Protein AF-A0A6P0XEG7-F1 (afdb_monomer_lite)

Foldseek 3Di:
DCCVPPPCPAPCVQVVVVVVCVVVVVDAAQDWDWGWDAHPPRDIDIDIDGDHHDDDDDDDDDPVVVVVVPDDD

Radius of gyration: 16.78 Å; chains: 1; bounding box: 52×19×34 Å

Sequence (73 aa):
DLFPQYGNISVVSAIAALYHAAEQKKIQKDDLVMIYSHGFSGSSIASIMRWGDVELGLPPATSRGLVEDTKPV

pLDDT: mean 86.98, std 13.15, range [47.41, 98.12]

Structure (mmCIF, N/CA/C/O backbone):
data_AF-A0A6P0XEG7-F1
#
_entry.id   AF-A0A6P0XEG7-F1
#
loop_
_atom_site.group_PDB
_atom_site.id
_atom_site.type_symbol
_atom_site.label_atom_id
_atom_site.label_alt_id
_atom_site.label_comp_id
_atom_site.label_asym_id
_atom_site.label_entity_id
_atom_site.label_seq_id
_atom_site.pdbx_PDB_ins_code
_atom_site.Cartn_x
_atom_site.Cartn_y
_atom_site.Cartn_z
_atom_site.occupancy
_atom_site.B_iso_or_equiv
_atom_site.auth_seq_id
_atom_site.auth_comp_id
_atom_site.auth_asym_id
_atom_site.auth_atom_id
_atom_site.pdbx_PDB_model_num
ATOM 1 N N . ASP A 1 1 ? -0.447 12.793 -3.151 1.00 71.88 1 ASP A N 1
ATOM 2 C CA . ASP A 1 1 ? -0.187 12.488 -4.563 1.00 71.88 1 ASP A CA 1
ATOM 3 C C . ASP A 1 1 ? 1.187 11.831 -4.654 1.00 71.88 1 ASP A C 1
ATOM 5 O O . ASP A 1 1 ? 2.125 12.391 -4.100 1.00 71.88 1 ASP A O 1
ATOM 9 N N . LEU A 1 2 ? 1.274 10.619 -5.216 1.00 87.94 2 LEU A N 1
ATOM 10 C CA . LEU A 1 2 ? 2.514 9.824 -5.327 1.00 87.94 2 LEU A CA 1
ATOM 11 C C . LEU A 1 2 ? 3.090 9.810 -6.746 1.00 87.94 2 LEU A C 1
ATOM 13 O O . LEU A 1 2 ? 4.248 9.436 -6.935 1.00 87.94 2 LEU A O 1
ATOM 17 N N . PHE A 1 3 ? 2.309 10.229 -7.743 1.00 87.25 3 PHE A N 1
ATOM 18 C CA . PHE A 1 3 ? 2.732 10.180 -9.138 1.00 87.25 3 PHE A CA 1
ATOM 19 C C . PHE A 1 3 ? 4.004 11.005 -9.413 1.00 87.25 3 PHE A C 1
ATOM 21 O O . PHE A 1 3 ? 4.869 10.498 -1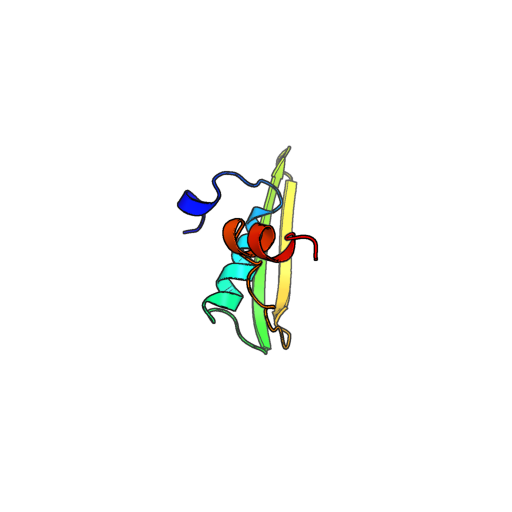0.124 1.00 87.25 3 PHE A O 1
ATOM 28 N N . PRO A 1 4 ? 4.217 12.193 -8.805 1.00 92.81 4 PRO A N 1
ATOM 29 C CA . PRO A 1 4 ? 5.469 12.934 -8.979 1.00 92.81 4 PRO A CA 1
ATOM 30 C C . PRO A 1 4 ? 6.726 12.206 -8.477 1.00 92.81 4 PRO A C 1
ATOM 32 O O . PRO A 1 4 ? 7.817 12.513 -8.943 1.00 92.81 4 PRO A O 1
ATOM 35 N N . GLN A 1 5 ? 6.597 11.270 -7.529 1.00 90.56 5 GLN A N 1
ATOM 36 C CA . GLN A 1 5 ? 7.740 10.552 -6.948 1.00 90.56 5 GLN A CA 1
ATOM 37 C C . GLN A 1 5 ? 8.070 9.265 -7.711 1.00 90.56 5 GLN A C 1
ATOM 39 O O . GLN A 1 5 ? 9.240 8.925 -7.860 1.00 90.56 5 GLN A O 1
ATOM 44 N N . TYR A 1 6 ? 7.047 8.558 -8.199 1.00 91.12 6 TYR A N 1
ATOM 45 C CA . TYR A 1 6 ? 7.200 7.221 -8.784 1.00 91.12 6 TYR A CA 1
ATOM 46 C C . TYR A 1 6 ? 6.941 7.157 -10.292 1.00 91.12 6 TYR A C 1
ATOM 48 O O . TYR A 1 6 ? 7.383 6.218 -10.951 1.00 91.12 6 TYR A O 1
ATOM 56 N N . GLY A 1 7 ? 6.209 8.118 -10.858 1.00 92.25 7 GLY A N 1
ATOM 57 C CA . GLY A 1 7 ? 5.650 7.990 -12.201 1.00 92.25 7 GLY A CA 1
ATOM 58 C C . GLY A 1 7 ? 4.673 6.812 -12.313 1.00 92.25 7 GLY A C 1
ATOM 59 O O . GLY A 1 7 ? 4.036 6.401 -11.340 1.00 92.25 7 GLY A O 1
ATOM 60 N N . ASN A 1 8 ? 4.534 6.258 -13.521 1.00 89.81 8 ASN A N 1
ATOM 61 C CA . ASN A 1 8 ? 3.692 5.086 -13.750 1.00 89.81 8 ASN A CA 1
ATOM 62 C C . ASN A 1 8 ? 4.439 3.791 -13.385 1.00 89.81 8 ASN A C 1
ATOM 64 O O . ASN A 1 8 ? 5.194 3.255 -14.192 1.00 89.81 8 ASN A O 1
ATOM 68 N N . ILE A 1 9 ? 4.165 3.269 -12.188 1.00 92.44 9 ILE A N 1
ATOM 69 C CA . ILE A 1 9 ? 4.674 1.976 -11.692 1.00 92.44 9 ILE A CA 1
ATOM 70 C C . ILE A 1 9 ? 3.670 0.819 -11.866 1.00 92.44 9 ILE A C 1
ATOM 72 O O . ILE A 1 9 ? 3.795 -0.227 -11.226 1.00 92.44 9 ILE A O 1
ATOM 76 N N . SER A 1 10 ? 2.673 0.986 -12.745 1.00 89.06 10 SER A N 1
ATOM 77 C CA . SER A 1 10 ? 1.689 -0.037 -13.124 1.00 89.06 10 SER A CA 1
ATOM 78 C C . SER A 1 10 ? 1.041 -0.709 -11.897 1.00 89.06 10 SER A C 1
ATOM 80 O O . SER A 1 10 ? 0.538 -0.024 -11.002 1.00 89.06 10 SER A O 1
ATOM 82 N N . VAL A 1 11 ? 1.074 -2.041 -11.828 1.00 86.00 11 VAL A N 1
ATOM 83 C CA . VAL A 1 11 ? 0.482 -2.871 -10.765 1.00 86.00 11 VAL A CA 1
ATOM 84 C C . VAL A 1 11 ? 1.012 -2.569 -9.357 1.00 86.00 11 VAL A C 1
ATOM 86 O O . VAL A 1 11 ? 0.345 -2.894 -8.379 1.00 86.00 11 VAL A O 1
ATOM 89 N N . VAL A 1 12 ? 2.176 -1.923 -9.228 1.00 91.88 12 VAL A N 1
ATOM 90 C CA . VAL A 1 12 ? 2.793 -1.603 -7.927 1.00 91.88 12 VAL A CA 1
ATOM 91 C C . VAL A 1 12 ? 2.203 -0.327 -7.310 1.00 91.88 12 VAL A C 1
ATOM 93 O O . VAL A 1 12 ? 2.360 -0.086 -6.115 1.00 91.88 12 VAL A O 1
ATOM 96 N N . SER A 1 13 ? 1.468 0.474 -8.090 1.00 91.56 13 SER A N 1
ATOM 97 C CA . SER A 1 13 ? 0.903 1.763 -7.655 1.00 91.56 13 SER A CA 1
ATOM 98 C C . SER A 1 13 ? 0.053 1.664 -6.385 1.00 91.56 13 SER A C 1
ATOM 100 O O . SER A 1 13 ? 0.218 2.467 -5.467 1.00 91.56 13 SER A O 1
ATOM 102 N N . ALA A 1 14 ? -0.803 0.646 -6.290 1.00 92.50 14 ALA A N 1
ATOM 103 C CA . ALA A 1 14 ? -1.637 0.421 -5.115 1.00 92.50 14 ALA A CA 1
ATOM 104 C C . ALA A 1 14 ? -0.827 0.051 -3.869 1.00 92.50 14 ALA A C 1
ATOM 106 O O . ALA A 1 14 ? -1.114 0.548 -2.783 1.00 92.50 14 ALA A O 1
ATOM 107 N N . ILE A 1 15 ? 0.215 -0.769 -4.028 1.00 92.62 15 ILE A N 1
ATOM 108 C CA . ILE A 1 15 ? 1.088 -1.177 -2.921 1.00 92.62 15 ILE A CA 1
ATOM 109 C C . ILE A 1 15 ? 1.902 0.013 -2.408 1.00 92.62 15 ILE A C 1
ATOM 111 O O . ILE A 1 15 ? 1.982 0.218 -1.199 1.00 92.62 15 ILE A O 1
ATOM 115 N N . ALA A 1 16 ? 2.431 0.849 -3.305 1.00 94.00 16 ALA A N 1
ATOM 116 C CA . ALA A 1 16 ? 3.103 2.088 -2.918 1.00 94.00 16 ALA A CA 1
ATOM 117 C C . ALA A 1 16 ? 2.149 3.039 -2.171 1.00 94.00 16 ALA A C 1
ATOM 119 O O . ALA A 1 16 ? 2.522 3.625 -1.155 1.00 94.00 16 ALA A O 1
ATOM 120 N N . ALA A 1 17 ? 0.894 3.150 -2.618 1.00 93.19 17 ALA A N 1
ATOM 121 C CA . ALA A 1 17 ? -0.119 3.943 -1.926 1.00 93.19 17 ALA A CA 1
ATOM 122 C C . ALA A 1 17 ? -0.400 3.437 -0.503 1.00 93.19 17 ALA A C 1
ATOM 124 O O . ALA A 1 17 ? -0.453 4.250 0.420 1.00 93.19 17 ALA A O 1
ATOM 125 N N . LEU A 1 18 ? -0.523 2.120 -0.310 1.00 94.12 18 LEU A N 1
ATOM 126 C CA . LEU A 1 18 ? -0.674 1.507 1.016 1.00 94.12 18 LEU A CA 1
ATOM 127 C C . LEU A 1 18 ? 0.530 1.770 1.915 1.00 94.12 18 LEU A C 1
ATOM 129 O O . LEU A 1 18 ? 0.347 2.183 3.058 1.00 94.12 18 LEU A O 1
ATOM 133 N N . TYR A 1 19 ? 1.744 1.574 1.391 1.00 94.44 19 TYR A N 1
ATOM 134 C CA . TYR A 1 19 ? 2.979 1.841 2.125 1.00 94.44 19 TYR A CA 1
ATOM 135 C C . TYR A 1 19 ? 2.995 3.280 2.651 1.00 94.44 19 TYR A C 1
ATOM 137 O O . TYR A 1 19 ? 3.129 3.495 3.853 1.00 94.44 19 TYR A O 1
ATOM 145 N N . HIS A 1 20 ? 2.758 4.269 1.786 1.00 94.19 20 HIS A N 1
ATOM 146 C CA . HIS A 1 20 ? 2.768 5.669 2.211 1.00 94.19 20 HIS A CA 1
ATOM 147 C C . HIS A 1 20 ? 1.579 6.050 3.091 1.00 94.19 20 HIS A C 1
ATOM 149 O O . HIS A 1 20 ? 1.701 6.951 3.919 1.00 94.19 20 HIS A O 1
ATOM 155 N N . ALA A 1 21 ? 0.426 5.395 2.941 1.00 94.88 21 ALA A N 1
ATOM 156 C CA . ALA A 1 21 ? -0.692 5.593 3.855 1.00 94.88 21 ALA A CA 1
ATOM 157 C C . ALA A 1 21 ? -0.333 5.123 5.274 1.00 94.88 21 ALA A C 1
ATOM 159 O O . ALA A 1 21 ? -0.610 5.848 6.232 1.00 94.88 21 ALA A O 1
ATOM 160 N N . ALA A 1 22 ? 0.325 3.967 5.404 1.00 95.19 22 ALA A N 1
ATOM 161 C CA . ALA A 1 22 ? 0.814 3.457 6.683 1.00 95.19 22 ALA A CA 1
ATOM 162 C C . ALA A 1 22 ? 1.951 4.331 7.248 1.00 95.19 22 ALA A C 1
ATOM 164 O O . ALA A 1 22 ? 1.893 4.742 8.405 1.00 95.19 22 ALA A O 1
ATOM 165 N N . GLU A 1 23 ? 2.931 4.705 6.420 1.00 94.56 23 GLU A N 1
ATOM 166 C CA . GLU A 1 23 ? 4.064 5.570 6.794 1.00 94.56 23 GLU A CA 1
ATOM 167 C C . GLU A 1 23 ? 3.593 6.930 7.327 1.00 94.56 23 GLU A C 1
ATOM 169 O O . GLU A 1 23 ? 4.081 7.425 8.342 1.00 94.56 23 GLU A O 1
ATOM 174 N N . GLN A 1 24 ? 2.585 7.518 6.677 1.00 94.50 24 GLN A N 1
ATOM 175 C CA . GLN A 1 24 ? 1.998 8.803 7.064 1.00 94.50 24 GLN A CA 1
ATOM 176 C C . GLN A 1 24 ? 0.923 8.667 8.155 1.00 94.50 24 GLN A C 1
ATOM 178 O O . GLN A 1 24 ? 0.268 9.659 8.477 1.00 94.50 24 GLN A O 1
ATOM 183 N N . LYS A 1 25 ? 0.717 7.462 8.710 1.00 94.31 25 LYS A N 1
ATOM 184 C CA . LYS A 1 25 ? -0.291 7.147 9.741 1.00 94.31 25 LYS A CA 1
ATOM 185 C C . LYS A 1 25 ? -1.725 7.537 9.359 1.00 94.31 25 LYS A C 1
ATOM 187 O O . LYS A 1 25 ? -2.535 7.864 10.228 1.00 94.31 25 LYS A O 1
ATOM 192 N N . LYS A 1 26 ? -2.031 7.519 8.058 1.00 96.06 26 LYS A N 1
ATOM 193 C CA . LYS A 1 26 ? -3.369 7.792 7.500 1.00 96.06 26 LYS A CA 1
ATOM 194 C C . LYS A 1 26 ? -4.320 6.610 7.630 1.00 96.06 26 LYS A C 1
ATOM 196 O O . LYS A 1 26 ? -5.524 6.810 7.555 1.00 96.06 26 LYS A O 1
ATOM 201 N N . ILE A 1 27 ? -3.761 5.414 7.767 1.00 96.88 27 ILE A N 1
ATOM 202 C CA . ILE A 1 27 ? -4.473 4.189 8.114 1.00 96.88 27 ILE A CA 1
ATOM 203 C C . ILE A 1 27 ? -3.860 3.636 9.395 1.00 96.88 27 ILE A C 1
ATOM 205 O O . ILE A 1 27 ? -2.643 3.719 9.595 1.00 96.88 27 ILE A O 1
ATOM 209 N N . GLN A 1 28 ? -4.704 3.118 10.271 1.00 96.31 28 GLN A N 1
ATOM 210 C CA . GLN A 1 28 ? -4.347 2.590 11.579 1.00 96.31 28 GLN A CA 1
ATOM 211 C C . GLN A 1 28 ? -5.057 1.258 11.816 1.00 96.31 28 GLN A C 1
ATOM 213 O O . GLN A 1 28 ? -5.913 0.835 11.037 1.00 96.31 28 GLN A O 1
ATOM 218 N N . LYS A 1 29 ? -4.646 0.556 12.875 1.00 97.81 29 LYS A N 1
ATOM 219 C CA . LYS A 1 29 ? -5.242 -0.720 13.278 1.00 97.81 29 LYS A CA 1
ATOM 220 C C . LYS A 1 29 ? -6.770 -0.598 13.326 1.00 97.81 29 LYS A C 1
ATOM 222 O O . LYS A 1 29 ? -7.298 0.361 13.880 1.00 97.81 29 LYS A O 1
ATOM 227 N N . ASP A 1 30 ? -7.443 -1.591 12.756 1.00 97.88 30 ASP A N 1
ATOM 228 C CA . ASP A 1 30 ? -8.898 -1.737 12.663 1.00 97.88 30 ASP A CA 1
ATOM 229 C C . ASP A 1 30 ? -9.634 -0.824 11.669 1.00 97.88 30 ASP A C 1
ATOM 231 O O . ASP A 1 30 ? -10.842 -1.023 11.471 1.00 97.88 30 ASP A O 1
ATOM 235 N N . ASP A 1 31 ? -8.931 0.070 10.963 1.00 98.06 31 ASP A N 1
ATOM 236 C CA . ASP A 1 31 ? -9.514 0.855 9.872 1.00 98.06 31 ASP A CA 1
ATOM 237 C C . ASP A 1 31 ? -10.033 -0.043 8.740 1.00 98.06 31 ASP A C 1
ATOM 239 O O . ASP A 1 31 ? -9.453 -1.081 8.409 1.00 98.06 31 ASP A O 1
ATOM 243 N N . LEU A 1 32 ? -11.124 0.373 8.095 1.00 98.12 32 LEU A N 1
ATOM 244 C CA . LEU A 1 32 ? -11.579 -0.241 6.849 1.00 98.12 32 LEU A CA 1
ATOM 245 C C . LEU A 1 32 ? -10.862 0.412 5.671 1.00 98.12 32 LEU A C 1
ATOM 247 O O . LEU A 1 32 ? -11.076 1.586 5.369 1.00 98.12 32 LEU A O 1
ATOM 251 N N . VAL A 1 33 ? -10.037 -0.372 4.982 1.00 97.50 33 VAL A N 1
ATOM 252 C CA . VAL A 1 33 ? -9.215 0.094 3.864 1.00 97.50 33 VAL A CA 1
ATOM 253 C C . VAL A 1 33 ? -9.738 -0.508 2.570 1.00 97.50 33 VAL A C 1
ATOM 255 O O . VAL A 1 33 ? -9.845 -1.729 2.441 1.00 97.50 33 VAL A O 1
ATOM 258 N N . MET A 1 34 ? -10.038 0.355 1.597 1.00 96.69 34 MET A N 1
ATOM 259 C CA . MET A 1 34 ? -10.341 -0.047 0.227 1.00 96.69 34 MET A CA 1
ATOM 260 C C . MET A 1 34 ? -9.101 0.122 -0.646 1.00 96.69 34 MET A C 1
ATOM 262 O O . MET A 1 34 ? -8.565 1.222 -0.779 1.00 96.69 34 MET A O 1
ATOM 266 N N . ILE A 1 35 ? -8.695 -0.960 -1.297 1.00 94.88 35 ILE A N 1
ATOM 267 C CA . ILE A 1 35 ? -7.738 -0.929 -2.395 1.00 94.88 35 ILE A CA 1
ATOM 268 C C . ILE A 1 35 ? -8.532 -0.990 -3.687 1.00 94.88 35 ILE A C 1
ATOM 270 O O . ILE A 1 35 ? -9.286 -1.936 -3.908 1.00 94.88 35 ILE A O 1
ATOM 274 N N . TYR A 1 36 ? -8.331 -0.003 -4.552 1.00 92.62 36 TYR A N 1
ATOM 275 C CA . TYR A 1 36 ? -8.871 -0.003 -5.902 1.00 92.62 36 TYR A CA 1
ATOM 276 C C . TYR A 1 36 ? -7.736 0.116 -6.909 1.00 92.62 36 TYR A C 1
ATOM 278 O O . TYR A 1 36 ? -6.805 0.906 -6.733 1.00 92.62 36 TYR A O 1
ATOM 286 N N . SER A 1 37 ? -7.789 -0.683 -7.967 1.00 90.56 37 SER A N 1
ATOM 287 C CA . SER A 1 37 ? -6.823 -0.619 -9.059 1.00 90.56 37 SER A CA 1
ATOM 288 C C . SER A 1 37 ? -7.474 -0.996 -10.374 1.00 90.56 37 SER A C 1
ATOM 290 O O . SER A 1 37 ? -8.389 -1.817 -10.427 1.00 90.56 37 SER A O 1
ATOM 292 N N . HIS A 1 38 ? -6.961 -0.421 -11.452 1.00 89.81 38 HIS A N 1
ATOM 293 C CA . HIS A 1 38 ? -7.300 -0.819 -12.806 1.00 89.81 38 HIS A CA 1
ATOM 294 C C . HIS A 1 38 ? -6.020 -1.221 -13.536 1.00 89.81 38 HIS A C 1
ATOM 296 O O . HIS A 1 38 ? -4.947 -0.667 -13.300 1.00 89.81 38 HIS A O 1
ATOM 302 N N . GLY A 1 39 ? -6.136 -2.222 -14.393 1.00 86.12 39 GLY A N 1
ATOM 303 C CA . GLY A 1 39 ? -5.040 -2.797 -15.149 1.00 86.12 39 GLY A CA 1
ATOM 304 C C . GLY A 1 39 ? -5.215 -2.612 -16.648 1.00 86.12 39 GLY A C 1
ATOM 305 O O . GLY A 1 39 ? -6.023 -1.817 -17.135 1.00 86.12 39 GLY A O 1
ATOM 306 N N . PHE A 1 40 ? -4.428 -3.389 -17.385 1.00 84.44 40 PHE A N 1
ATOM 307 C CA . PHE A 1 40 ? -4.530 -3.480 -18.833 1.00 84.44 40 PHE A CA 1
ATOM 308 C C . PHE A 1 40 ? -5.844 -4.163 -19.259 1.00 84.44 40 PHE 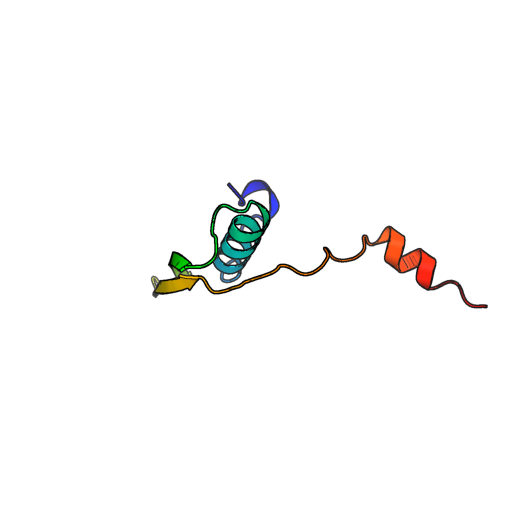A C 1
ATOM 310 O O . PHE A 1 40 ? -6.496 -4.841 -18.462 1.00 84.44 40 PHE A O 1
ATOM 317 N N . SER A 1 41 ? -6.241 -3.940 -20.516 1.00 87.44 41 SER A N 1
ATOM 318 C CA . SER A 1 41 ? -7.454 -4.494 -21.144 1.00 87.44 41 SER A CA 1
ATOM 319 C C . SER A 1 41 ? -8.773 -4.221 -20.404 1.00 87.44 41 SER A C 1
ATOM 321 O O . SER A 1 41 ? -9.699 -5.022 -20.490 1.00 87.44 41 SER A O 1
ATOM 323 N N . GLY A 1 42 ? -8.866 -3.114 -19.660 1.00 85.81 42 GLY A N 1
ATOM 324 C CA . GLY A 1 42 ? -10.086 -2.741 -18.931 1.00 85.81 42 GLY A CA 1
ATOM 325 C C . GLY A 1 42 ? -10.363 -3.583 -17.682 1.00 85.81 42 GLY A C 1
ATOM 326 O O . GLY A 1 42 ? -11.455 -3.505 -17.126 1.00 85.81 42 GLY A O 1
ATOM 327 N N . SER A 1 43 ? -9.389 -4.375 -17.230 1.00 90.62 43 SER A N 1
ATOM 328 C CA . SER A 1 43 ? -9.513 -5.157 -15.999 1.00 90.62 43 SER A CA 1
ATOM 329 C C . SER A 1 43 ? -9.450 -4.239 -14.780 1.00 90.62 43 SER A C 1
ATOM 331 O O . SER A 1 43 ? -8.649 -3.305 -14.749 1.00 90.62 43 SER A O 1
ATOM 333 N N . SER A 1 44 ? -10.243 -4.510 -13.749 1.00 92.81 44 SER A N 1
ATOM 334 C CA . SER A 1 44 ? -10.191 -3.777 -12.483 1.00 92.81 44 SER A CA 1
ATOM 335 C C . SER A 1 44 ? -10.338 -4.715 -11.295 1.00 92.81 44 SER A C 1
ATOM 337 O O . SER A 1 44 ? -10.849 -5.829 -11.411 1.00 92.81 44 SER A O 1
ATOM 339 N N . ILE A 1 45 ? -9.842 -4.263 -10.150 1.00 93.38 45 ILE A N 1
ATOM 340 C CA . ILE A 1 45 ? -9.954 -4.967 -8.882 1.00 93.38 45 ILE A CA 1
ATOM 341 C C . ILE A 1 45 ? -10.293 -3.972 -7.778 1.00 93.38 45 ILE A C 1
ATOM 343 O O . ILE A 1 45 ? -9.759 -2.861 -7.721 1.00 93.38 45 ILE A O 1
ATOM 347 N N . ALA A 1 46 ? -11.184 -4.398 -6.892 1.00 95.44 46 ALA A N 1
ATOM 348 C CA . ALA A 1 46 ? -11.480 -3.728 -5.642 1.00 95.44 46 ALA A CA 1
ATOM 349 C C . ALA A 1 46 ? -11.381 -4.758 -4.517 1.00 95.44 46 ALA A C 1
ATOM 351 O O . ALA A 1 46 ? -11.926 -5.856 -4.628 1.00 95.44 46 ALA A O 1
ATOM 352 N N . SER A 1 47 ? -10.679 -4.409 -3.447 1.00 95.50 47 SER A N 1
ATOM 353 C CA . SER A 1 47 ? -10.574 -5.228 -2.244 1.00 95.50 47 SER A CA 1
ATOM 354 C C . SER A 1 47 ? -10.807 -4.358 -1.022 1.00 95.50 47 SER A C 1
ATOM 356 O O . SER A 1 47 ? -10.310 -3.235 -0.955 1.00 95.50 47 SER A O 1
ATOM 358 N N . ILE A 1 48 ? -11.573 -4.876 -0.068 1.00 97.19 48 ILE A N 1
ATOM 359 C CA . ILE A 1 48 ? -11.814 -4.232 1.219 1.00 97.19 48 ILE A CA 1
ATOM 360 C C . ILE A 1 48 ? -11.233 -5.142 2.287 1.00 97.19 48 ILE A C 1
ATOM 362 O O . ILE A 1 48 ? -11.507 -6.342 2.303 1.00 97.19 48 ILE A O 1
ATOM 366 N N . MET A 1 49 ? -10.454 -4.566 3.192 1.00 96.38 49 MET A N 1
ATOM 367 C CA . MET A 1 49 ? -9.916 -5.285 4.337 1.00 96.38 49 MET A CA 1
ATOM 368 C C . MET A 1 49 ? -10.055 -4.464 5.611 1.00 96.38 49 MET A C 1
ATOM 370 O O . MET A 1 49 ? -10.092 -3.233 5.574 1.00 96.38 49 MET A O 1
ATOM 374 N N . ARG A 1 50 ? -10.081 -5.165 6.745 1.00 98.00 50 ARG A N 1
ATOM 375 C CA . ARG A 1 50 ? -9.758 -4.553 8.030 1.00 98.00 50 ARG A CA 1
ATOM 376 C C . ARG A 1 50 ? -8.242 -4.466 8.139 1.00 98.00 50 ARG A C 1
ATOM 378 O O . A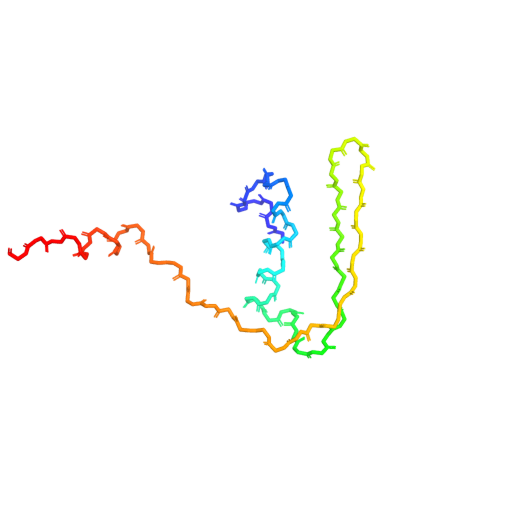RG A 1 50 ? -7.567 -5.487 8.000 1.00 98.00 50 ARG A O 1
ATOM 385 N N . TRP A 1 51 ? -7.723 -3.267 8.362 1.00 97.12 51 TRP A N 1
ATOM 386 C CA . TRP A 1 51 ? -6.297 -3.050 8.525 1.00 97.12 51 TRP A CA 1
ATOM 387 C C . TRP A 1 51 ? -5.817 -3.691 9.823 1.00 97.12 51 TRP A C 1
ATOM 389 O O . TRP A 1 51 ? -6.391 -3.481 10.892 1.00 97.12 51 TRP A O 1
ATOM 399 N N . GLY A 1 52 ? -4.792 -4.528 9.709 1.00 96.38 52 GLY A N 1
ATOM 400 C CA . GLY A 1 52 ? -4.224 -5.229 10.849 1.00 96.38 52 GLY A CA 1
ATOM 401 C C . GLY A 1 52 ? -3.313 -4.343 11.693 1.00 96.38 52 GLY A C 1
ATOM 402 O O . GLY A 1 52 ? -3.208 -3.132 11.508 1.00 96.38 52 GLY A O 1
ATOM 403 N N . ASP A 1 53 ? -2.606 -4.996 12.608 1.00 96.06 53 ASP A N 1
ATOM 404 C CA . ASP A 1 53 ? -1.487 -4.396 13.328 1.00 96.06 53 ASP A CA 1
ATOM 405 C C . ASP A 1 53 ? -0.247 -4.411 12.426 1.00 96.06 53 ASP A C 1
ATOM 407 O O . ASP A 1 53 ? 0.513 -5.379 12.408 1.00 96.06 53 ASP A O 1
ATOM 411 N N . VAL A 1 54 ? -0.133 -3.408 11.553 1.00 93.75 54 VAL A N 1
ATOM 412 C CA . VAL A 1 54 ? 0.933 -3.335 10.546 1.00 93.75 54 VAL A CA 1
ATOM 413 C C . VAL A 1 54 ? 1.977 -2.315 10.972 1.00 93.75 54 VAL A C 1
ATOM 415 O O . VAL A 1 54 ? 1.684 -1.125 11.075 1.00 93.75 54 VAL A O 1
ATOM 418 N N . GLU A 1 55 ? 3.213 -2.782 11.123 1.00 91.81 55 GLU A N 1
ATOM 419 C CA . GLU A 1 55 ? 4.393 -1.940 11.291 1.00 91.81 55 GLU A CA 1
ATOM 420 C C . GLU A 1 55 ? 5.254 -1.968 10.024 1.00 91.81 55 GLU A C 1
ATOM 422 O O . GLU A 1 55 ? 5.406 -3.004 9.370 1.00 91.81 55 GLU A O 1
ATOM 427 N N . LEU A 1 56 ? 5.820 -0.814 9.666 1.00 92.94 56 LEU A N 1
ATOM 428 C CA . LEU A 1 56 ? 6.777 -0.715 8.569 1.00 92.94 56 LEU A CA 1
ATOM 429 C C . LEU A 1 56 ? 8.192 -0.949 9.097 1.00 92.94 56 LEU A C 1
ATOM 431 O O . LEU A 1 56 ? 8.573 -0.423 10.142 1.00 92.94 56 LEU A O 1
ATOM 435 N N . GLY A 1 57 ? 8.977 -1.721 8.346 1.00 90.31 57 GLY A N 1
ATOM 436 C CA . GLY A 1 57 ? 10.401 -1.890 8.617 1.00 90.31 57 GLY A CA 1
ATOM 437 C C . GLY A 1 57 ? 11.192 -0.597 8.405 1.00 90.31 57 GLY A C 1
ATOM 438 O O . GLY A 1 57 ? 10.689 0.387 7.860 1.00 90.31 57 GLY A O 1
ATOM 439 N N . LEU A 1 58 ? 12.463 -0.613 8.814 1.00 89.19 58 LEU A N 1
ATOM 440 C CA . LEU A 1 58 ? 13.370 0.505 8.562 1.00 89.19 58 LEU A CA 1
ATOM 441 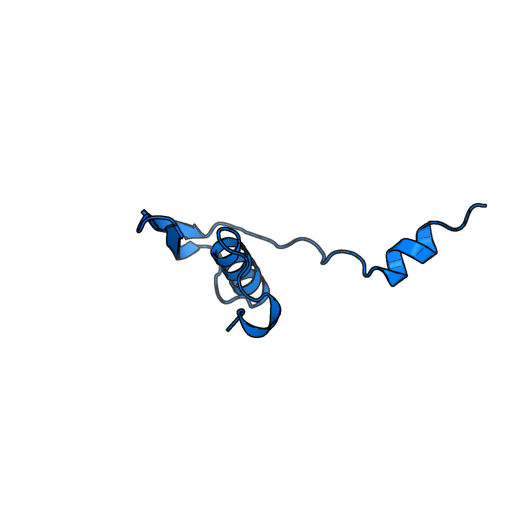C C . LEU A 1 58 ? 13.514 0.753 7.050 1.00 89.19 58 LEU A C 1
ATOM 443 O O . LEU A 1 58 ? 13.567 -0.212 6.278 1.00 89.19 58 LEU A O 1
ATOM 447 N N . PRO A 1 59 ? 13.612 2.024 6.617 1.00 84.75 59 PRO A N 1
ATOM 448 C CA . PRO A 1 59 ? 13.874 2.329 5.221 1.00 84.75 59 PRO A CA 1
ATOM 449 C C . PRO A 1 59 ? 15.209 1.704 4.789 1.00 84.75 59 PRO A C 1
ATOM 451 O O . PRO A 1 59 ? 16.141 1.618 5.597 1.00 84.75 59 PRO A O 1
ATOM 454 N N . PRO A 1 60 ? 15.325 1.269 3.522 1.00 81.75 60 PRO A N 1
ATOM 455 C CA . 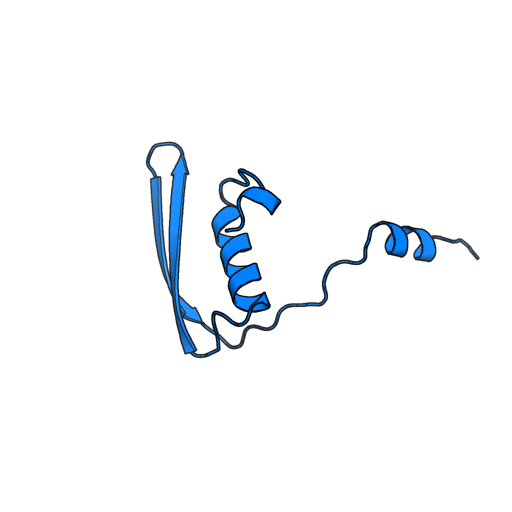PRO A 1 60 ? 16.558 0.682 3.022 1.00 81.75 60 PRO A CA 1
ATOM 456 C C . PRO A 1 60 ? 17.727 1.660 3.170 1.00 81.75 60 PRO A C 1
ATOM 458 O O . PRO A 1 60 ? 17.570 2.875 3.013 1.00 81.75 60 PRO A O 1
ATOM 461 N N . ALA A 1 61 ? 18.914 1.118 3.459 1.00 84.06 61 ALA A N 1
ATOM 462 C CA . ALA A 1 61 ? 20.129 1.913 3.542 1.00 84.06 61 ALA A CA 1
ATOM 463 C C . ALA A 1 61 ? 20.344 2.679 2.230 1.00 84.06 61 ALA A C 1
ATOM 465 O O . ALA A 1 61 ? 20.155 2.150 1.132 1.00 84.06 61 ALA A O 1
ATOM 466 N N . THR A 1 62 ? 20.750 3.944 2.345 1.00 80.19 62 THR A N 1
ATOM 467 C CA . THR A 1 62 ? 21.111 4.727 1.161 1.00 80.19 62 THR A CA 1
ATOM 468 C C . THR A 1 62 ? 22.272 4.055 0.433 1.00 80.19 62 THR A C 1
ATOM 470 O O . THR A 1 62 ? 23.137 3.441 1.060 1.00 80.19 62 THR A O 1
ATOM 473 N N . SER A 1 63 ? 22.337 4.216 -0.889 1.00 72.12 63 SER A N 1
ATOM 474 C CA . SER A 1 63 ? 23.427 3.666 -1.704 1.00 72.12 63 SER A CA 1
ATOM 475 C C . SER A 1 63 ? 24.818 4.050 -1.189 1.00 72.12 63 SER A C 1
ATOM 477 O O . SER A 1 63 ? 25.747 3.266 -1.318 1.00 72.12 63 SER A O 1
ATOM 479 N N . ARG A 1 64 ? 24.961 5.216 -0.543 1.00 66.94 64 ARG A N 1
ATOM 480 C CA . ARG A 1 64 ? 26.207 5.643 0.109 1.00 66.94 64 ARG A CA 1
ATOM 481 C C . ARG A 1 64 ? 26.567 4.777 1.324 1.00 66.94 64 ARG A C 1
ATOM 483 O O . ARG A 1 64 ? 27.724 4.405 1.459 1.00 66.94 64 ARG A O 1
ATOM 490 N N . GLY A 1 65 ? 25.591 4.425 2.163 1.00 60.34 65 GLY A N 1
ATOM 491 C CA . GLY A 1 65 ? 25.806 3.574 3.341 1.00 60.34 65 GLY A CA 1
ATOM 492 C C . GLY A 1 65 ? 26.118 2.116 2.992 1.00 60.34 65 GLY A C 1
ATOM 493 O O . GLY A 1 65 ? 26.850 1.461 3.720 1.00 60.34 65 GLY A O 1
ATOM 494 N N . LEU A 1 66 ? 25.637 1.628 1.842 1.00 60.78 66 LEU A N 1
ATOM 495 C CA . LEU A 1 66 ? 25.957 0.282 1.347 1.00 60.78 66 LEU A CA 1
ATOM 496 C C . LEU A 1 66 ? 27.413 0.142 0.864 1.00 60.78 66 LEU A C 1
ATOM 498 O O . LEU A 1 66 ? 27.939 -0.964 0.847 1.00 60.78 66 LEU A O 1
ATOM 502 N N . VAL A 1 67 ? 28.064 1.242 0.460 1.00 60.12 67 VAL A N 1
ATOM 503 C CA . VAL A 1 67 ? 29.453 1.232 -0.042 1.00 60.12 67 VAL A CA 1
ATOM 504 C C . VAL A 1 67 ? 30.472 1.250 1.105 1.00 60.12 67 VAL A C 1
ATOM 506 O O . VAL A 1 67 ? 31.549 0.664 0.980 1.00 60.12 67 VAL A O 1
ATOM 509 N N . GLU A 1 68 ? 30.147 1.879 2.238 1.00 58.19 68 GLU A N 1
ATOM 510 C CA . GLU A 1 68 ? 31.043 1.948 3.404 1.00 58.19 68 GLU A CA 1
ATOM 511 C C . GLU A 1 68 ? 31.193 0.597 4.127 1.00 58.19 68 GLU A C 1
ATOM 513 O O . GLU A 1 68 ? 32.267 0.316 4.656 1.00 58.19 68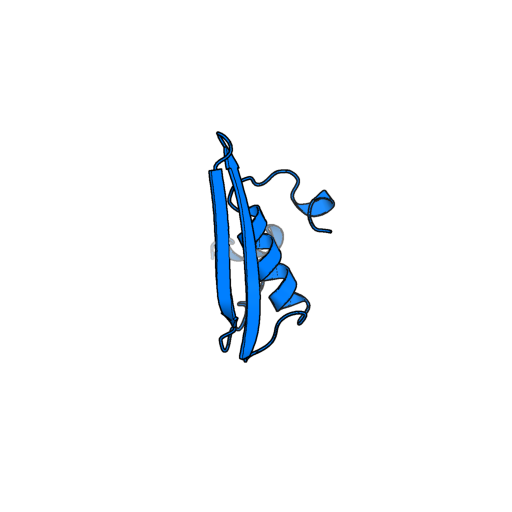 GLU A O 1
ATOM 518 N N . ASP A 1 69 ? 30.183 -0.276 4.048 1.00 57.44 69 ASP A N 1
ATOM 519 C CA . ASP A 1 69 ? 30.188 -1.627 4.640 1.00 57.44 69 ASP A CA 1
ATOM 520 C C . ASP A 1 69 ? 31.015 -2.657 3.837 1.00 57.44 69 ASP A C 1
ATOM 522 O O . ASP A 1 69 ? 31.266 -3.770 4.293 1.00 57.44 69 ASP A O 1
ATOM 526 N N . THR A 1 70 ? 31.476 -2.297 2.633 1.00 56.91 70 THR A N 1
ATOM 527 C CA . THR A 1 70 ? 32.274 -3.176 1.750 1.00 56.91 70 THR A CA 1
ATOM 528 C C . THR A 1 70 ? 33.787 -2.955 1.817 1.00 56.91 70 THR A C 1
ATOM 530 O O . THR A 1 70 ? 34.518 -3.450 0.957 1.00 56.91 70 THR A O 1
ATOM 533 N N . LYS A 1 71 ? 34.307 -2.231 2.815 1.00 47.41 71 LYS A N 1
ATOM 534 C CA . LYS A 1 71 ? 35.762 -2.073 2.961 1.00 47.41 71 LYS A CA 1
ATOM 535 C C . LYS A 1 71 ? 36.382 -3.390 3.473 1.00 47.41 71 LYS A C 1
ATOM 537 O O . LYS A 1 71 ? 36.050 -3.795 4.585 1.00 47.41 71 LYS A O 1
ATOM 542 N N . PRO A 1 72 ? 37.260 -4.071 2.710 1.00 49.28 72 PRO A N 1
ATOM 543 C CA . PRO A 1 72 ? 37.908 -5.282 3.198 1.00 49.28 72 PRO A CA 1
ATOM 544 C C . PRO A 1 72 ? 38.914 -4.918 4.301 1.00 49.28 72 PRO A C 1
ATOM 546 O O . PRO A 1 72 ? 39.613 -3.905 4.190 1.00 49.28 72 PRO A O 1
ATOM 549 N N . VAL A 1 73 ? 38.938 -5.738 5.357 1.00 52.69 73 VAL A N 1
ATOM 550 C CA . VAL A 1 73 ? 39.978 -5.764 6.403 1.00 52.69 73 VAL A CA 1
ATOM 551 C C . VAL A 1 73 ? 41.302 -6.226 5.807 1.00 52.69 73 VAL A C 1
ATOM 553 O O . VAL A 1 73 ? 41.268 -7.176 4.991 1.00 52.69 73 VAL A O 1
#

Secondary structure (DSSP, 8-state):
--HHHH---GGGHHHHHHHHHHHTTSS-TT-EEEEEEE-GGG-EEEEEEE--S--PPPPPPPHHHHHHTT---